Protein AF-A0A960P8K4-F1 (afdb_monomer_lite)

pLDDT: mean 89.53, std 12.09, range [41.28, 97.69]

Foldseek 3Di:
DDDPPPCPPVNVVVVLVVQLVVVVLVVVLVVVLVVVCVVVVHHDDPVVNVVCSVVSSVVSSVVRD

Structure (mmCIF, N/CA/C/O backbone):
data_AF-A0A960P8K4-F1
#
_entry.id   AF-A0A960P8K4-F1
#
loop_
_atom_site.group_PDB
_atom_site.id
_atom_site.type_symbol
_atom_site.label_atom_id
_atom_site.label_alt_id
_atom_site.label_comp_id
_atom_site.label_asym_id
_atom_site.label_entity_id
_atom_site.label_seq_id
_atom_site.pdbx_PDB_ins_code
_atom_site.Cartn_x
_atom_site.Cartn_y
_atom_site.Cartn_z
_atom_site.occupancy
_atom_site.B_iso_or_equiv
_atom_site.auth_seq_id
_atom_site.auth_comp_id
_atom_site.auth_asym_id
_atom_site.auth_atom_id
_atom_site.pdbx_PDB_model_num
ATOM 1 N N . MET A 1 1 ? 26.980 2.304 -36.532 1.00 41.28 1 MET A N 1
ATOM 2 C CA . MET A 1 1 ? 26.521 3.663 -36.178 1.00 41.28 1 MET A CA 1
ATOM 3 C C . MET A 1 1 ? 25.359 3.521 -35.199 1.00 41.28 1 MET A C 1
ATOM 5 O O . MET A 1 1 ? 24.241 3.267 -35.619 1.00 41.28 1 MET A O 1
ATOM 9 N N . HIS A 1 2 ? 25.660 3.510 -33.895 1.00 47.62 2 HIS A N 1
ATOM 10 C CA . HIS A 1 2 ? 24.678 3.322 -32.820 1.00 47.62 2 HIS A CA 1
ATOM 11 C C . HIS A 1 2 ? 23.803 4.579 -32.716 1.00 47.62 2 HIS A C 1
ATOM 13 O O . HIS A 1 2 ? 24.272 5.617 -32.254 1.00 47.62 2 HIS A O 1
ATOM 19 N N . LEU A 1 3 ? 22.548 4.507 -33.166 1.00 56.12 3 LEU A N 1
ATOM 20 C CA . LEU A 1 3 ? 21.560 5.541 -32.869 1.00 56.12 3 LEU A CA 1
ATOM 21 C C . LEU A 1 3 ? 21.242 5.466 -31.375 1.00 56.12 3 LEU A C 1
ATOM 23 O O . LEU A 1 3 ? 20.587 4.536 -30.912 1.00 56.12 3 LEU A O 1
ATOM 27 N N . ILE A 1 4 ? 21.746 6.441 -30.621 1.00 57.31 4 ILE A N 1
ATOM 28 C CA . ILE A 1 4 ? 21.400 6.664 -29.220 1.00 57.31 4 ILE A CA 1
ATOM 29 C C . ILE A 1 4 ? 19.907 6.997 -29.190 1.00 57.31 4 ILE A C 1
ATOM 31 O O . ILE A 1 4 ? 19.493 8.131 -29.436 1.00 57.31 4 ILE A O 1
ATOM 35 N N . ALA A 1 5 ? 19.083 5.977 -28.951 1.00 64.75 5 ALA A N 1
ATOM 36 C CA . ALA A 1 5 ? 17.669 6.146 -28.684 1.00 64.75 5 ALA A CA 1
ATOM 37 C C . ALA A 1 5 ? 17.542 7.107 -27.499 1.00 64.75 5 ALA A C 1
ATOM 39 O O . ALA A 1 5 ? 18.107 6.862 -26.431 1.00 64.75 5 ALA A O 1
ATOM 40 N N . ARG A 1 6 ? 16.824 8.219 -27.682 1.00 65.75 6 ARG A N 1
ATOM 41 C CA . ARG A 1 6 ? 16.452 9.106 -26.578 1.00 65.75 6 ARG A CA 1
ATOM 42 C C . ARG A 1 6 ? 15.643 8.266 -25.593 1.00 65.75 6 ARG A C 1
ATOM 44 O O . ARG A 1 6 ? 14.461 8.024 -25.819 1.00 65.75 6 ARG A O 1
ATOM 51 N N . ARG A 1 7 ? 16.284 7.751 -24.542 1.00 69.44 7 ARG A N 1
ATOM 52 C CA . ARG A 1 7 ? 15.608 6.960 -23.514 1.00 69.44 7 ARG A CA 1
ATOM 53 C C . ARG A 1 7 ? 14.636 7.907 -22.819 1.00 69.44 7 ARG A C 1
ATOM 55 O O . ARG A 1 7 ? 15.051 8.778 -22.061 1.00 69.44 7 ARG A O 1
ATOM 62 N N . SER A 1 8 ? 13.356 7.805 -23.169 1.00 85.38 8 SER A N 1
ATOM 63 C CA . SER A 1 8 ? 12.300 8.604 -22.552 1.00 85.38 8 SER A CA 1
ATOM 64 C C . SER A 1 8 ? 12.320 8.359 -21.044 1.00 85.38 8 SER A C 1
ATOM 66 O O . SER A 1 8 ? 12.386 7.206 -20.614 1.00 85.38 8 SER A O 1
ATOM 68 N N . LEU A 1 9 ? 12.256 9.422 -20.236 1.00 86.50 9 LEU A N 1
ATOM 69 C CA . LEU A 1 9 ? 12.176 9.312 -18.774 1.00 86.50 9 LEU A CA 1
ATOM 70 C C . LEU A 1 9 ? 11.037 8.377 -18.344 1.00 86.50 9 LEU A C 1
ATOM 72 O O . LEU A 1 9 ? 11.214 7.582 -17.425 1.00 86.50 9 LEU A O 1
ATOM 76 N N . ALA A 1 10 ? 9.918 8.389 -19.075 1.00 88.81 10 ALA A N 1
ATOM 77 C CA . ALA A 1 10 ? 8.790 7.493 -18.839 1.00 88.81 10 ALA A CA 1
ATOM 78 C C . ALA A 1 10 ? 9.168 6.009 -18.987 1.00 88.81 10 ALA A C 1
ATOM 80 O O . ALA A 1 10 ? 8.688 5.174 -18.226 1.00 88.81 10 ALA A O 1
ATOM 81 N N . HIS A 1 11 ? 10.068 5.674 -19.916 1.00 91.56 11 HIS A N 1
ATOM 82 C CA . HIS A 1 11 ? 10.541 4.303 -20.101 1.00 91.56 11 HIS A CA 1
ATOM 83 C C . HIS A 1 11 ? 11.433 3.850 -18.938 1.00 91.56 11 HIS A C 1
ATOM 85 O O . HIS A 1 11 ? 11.339 2.713 -18.488 1.00 91.56 11 HIS A O 1
ATOM 91 N N . THR A 1 12 ? 12.285 4.739 -18.423 1.00 91.56 12 THR A N 1
ATOM 92 C CA . THR A 1 12 ? 13.116 4.440 -17.247 1.00 91.56 12 THR A CA 1
ATOM 93 C C . THR A 1 12 ? 12.253 4.263 -15.999 1.00 91.56 12 THR A C 1
ATOM 95 O O . THR A 1 12 ? 12.406 3.268 -15.299 1.00 91.56 12 THR A O 1
ATOM 98 N N . VAL A 1 13 ? 11.305 5.172 -15.751 1.00 92.00 13 VAL A N 1
ATOM 99 C CA . VAL A 1 13 ? 10.368 5.064 -14.621 1.00 92.00 13 VAL A CA 1
ATOM 100 C C . VAL A 1 13 ? 9.529 3.790 -14.728 1.00 92.00 13 VAL A C 1
ATOM 102 O O . VAL A 1 13 ? 9.440 3.039 -13.762 1.00 92.00 13 VAL A O 1
ATOM 105 N N . GLY A 1 14 ? 8.981 3.493 -15.909 1.00 91.06 14 GLY A N 1
ATOM 106 C CA . GLY A 1 14 ? 8.219 2.267 -16.149 1.00 91.06 14 GLY A CA 1
ATOM 107 C C . GLY A 1 14 ? 9.035 0.997 -15.899 1.00 91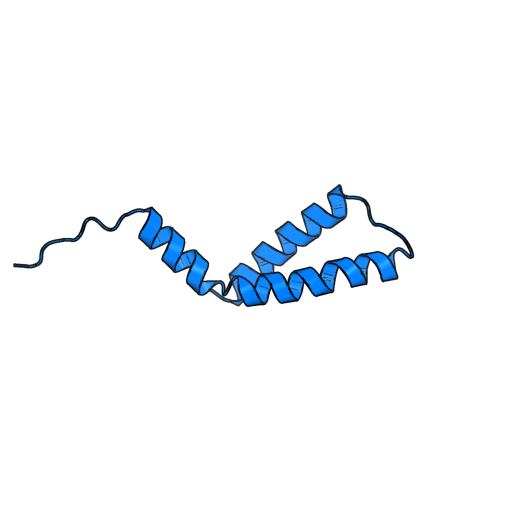.06 14 GLY A C 1
ATOM 108 O O . GLY A 1 14 ? 8.514 0.044 -15.327 1.00 91.06 14 GLY A O 1
ATOM 109 N N . ALA A 1 15 ? 10.327 0.998 -16.245 1.00 90.69 15 ALA A N 1
ATOM 110 C CA . ALA A 1 15 ? 11.220 -0.120 -15.949 1.00 90.69 15 ALA A CA 1
ATOM 111 C C . ALA A 1 15 ? 11.423 -0.317 -14.436 1.00 90.69 15 ALA A C 1
ATOM 113 O O . ALA A 1 15 ? 11.348 -1.447 -13.962 1.00 90.69 15 ALA A O 1
ATOM 114 N N . TYR A 1 16 ? 11.611 0.762 -13.667 1.00 90.94 16 TYR A N 1
ATOM 115 C CA . TYR A 1 16 ? 11.706 0.675 -12.204 1.00 90.94 16 TYR A CA 1
ATOM 116 C C . TYR A 1 16 ? 10.400 0.196 -11.559 1.00 90.94 16 TYR A C 1
ATOM 118 O O . TYR A 1 16 ? 10.434 -0.643 -10.666 1.00 90.94 16 TYR A O 1
ATOM 126 N N . VAL A 1 17 ? 9.243 0.661 -12.038 1.00 91.06 17 VAL A N 1
ATOM 127 C CA . VAL A 1 17 ? 7.934 0.195 -11.546 1.00 91.06 17 VAL A CA 1
ATOM 128 C C . VAL A 1 17 ? 7.693 -1.276 -11.897 1.00 91.06 17 VAL A C 1
ATOM 130 O O . VAL A 1 17 ? 7.115 -2.011 -11.107 1.00 91.06 17 VAL A O 1
ATOM 133 N N . ALA A 1 18 ? 8.151 -1.749 -13.056 1.00 90.75 18 ALA A N 1
ATOM 134 C CA . ALA A 1 18 ? 8.023 -3.160 -13.412 1.00 90.75 18 ALA A CA 1
ATOM 135 C C . ALA A 1 18 ? 8.838 -4.075 -12.477 1.00 90.75 18 ALA A C 1
ATOM 137 O O . ALA A 1 18 ? 8.383 -5.175 -12.153 1.00 90.75 18 ALA A O 1
ATOM 138 N N . LEU A 1 19 ? 10.005 -3.617 -12.004 1.00 91.19 19 LEU A N 1
ATOM 139 C CA . LEU A 1 19 ? 10.846 -4.372 -11.068 1.00 91.19 19 LEU A CA 1
ATOM 140 C C . LEU A 1 19 ? 10.153 -4.611 -9.723 1.00 91.19 19 LEU A C 1
ATOM 142 O O . LEU A 1 19 ? 10.258 -5.712 -9.184 1.00 91.19 19 LEU A O 1
ATOM 146 N N . THR A 1 20 ? 9.363 -3.649 -9.234 1.00 92.44 20 THR A N 1
ATOM 147 C CA . THR A 1 20 ? 8.654 -3.777 -7.949 1.00 92.44 20 THR A CA 1
ATOM 148 C C . THR A 1 20 ? 7.508 -4.792 -7.971 1.00 92.44 20 THR A C 1
ATOM 150 O O . THR A 1 20 ? 6.931 -5.070 -6.923 1.00 92.44 20 THR A O 1
ATOM 153 N N . LYS A 1 21 ? 7.182 -5.382 -9.134 1.00 92.62 21 LYS A N 1
ATOM 154 C CA . LYS A 1 21 ? 6.097 -6.364 -9.313 1.00 92.62 21 LYS A CA 1
ATOM 155 C C . LYS A 1 21 ? 4.776 -5.862 -8.698 1.00 92.62 21 LYS A C 1
ATOM 157 O O . LYS A 1 21 ? 4.280 -6.454 -7.737 1.00 92.62 21 LYS A O 1
ATOM 162 N N . PRO A 1 22 ? 4.149 -4.812 -9.263 1.00 91.12 22 PRO A N 1
ATOM 163 C CA . PRO A 1 22 ? 3.014 -4.107 -8.653 1.00 91.12 22 PRO A CA 1
ATOM 164 C C . PRO A 1 22 ? 1.839 -5.021 -8.285 1.00 91.12 22 PRO A C 1
ATOM 166 O O . PRO A 1 22 ? 1.185 -4.803 -7.270 1.00 91.12 22 PRO A O 1
ATOM 169 N N . ARG A 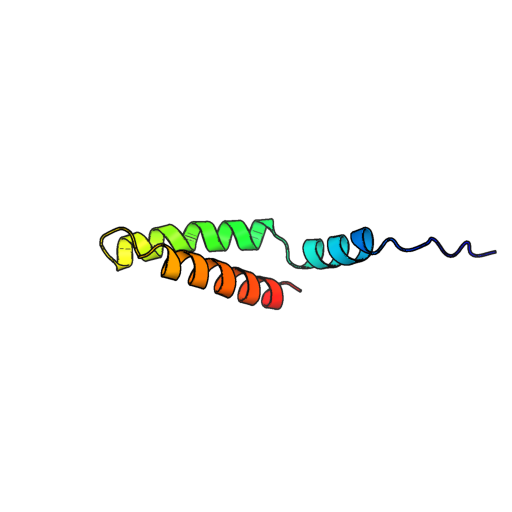1 23 ? 1.619 -6.097 -9.050 1.00 94.25 23 ARG A N 1
ATOM 170 C CA . ARG A 1 23 ? 0.582 -7.090 -8.752 1.00 94.25 23 ARG A CA 1
ATOM 171 C C . ARG A 1 23 ? 0.809 -7.812 -7.420 1.00 94.25 23 ARG A C 1
ATOM 173 O O . ARG A 1 23 ? -0.154 -8.097 -6.723 1.00 94.25 23 ARG A O 1
ATOM 180 N N . ILE A 1 24 ? 2.058 -8.104 -7.057 1.00 94.44 24 ILE A N 1
ATOM 181 C CA . ILE A 1 24 ? 2.388 -8.749 -5.777 1.00 94.44 24 ILE A CA 1
ATOM 182 C C . ILE A 1 24 ? 2.115 -7.784 -4.624 1.00 94.44 24 ILE A C 1
ATOM 184 O O . ILE A 1 24 ? 1.491 -8.172 -3.640 1.00 94.44 24 ILE A O 1
ATOM 188 N N . ILE A 1 25 ? 2.537 -6.525 -4.765 1.00 95.44 25 ILE A N 1
ATOM 189 C CA . ILE A 1 25 ? 2.317 -5.489 -3.750 1.00 95.44 25 ILE A CA 1
ATOM 190 C C . ILE A 1 25 ? 0.818 -5.270 -3.527 1.00 95.44 25 ILE A C 1
ATOM 192 O O . ILE A 1 25 ? 0.366 -5.268 -2.389 1.00 95.44 25 ILE A O 1
ATOM 196 N N . GLU A 1 26 ? 0.030 -5.154 -4.597 1.00 94.38 26 GLU A N 1
ATOM 197 C CA . GLU A 1 26 ? -1.428 -5.021 -4.516 1.00 94.38 26 GLU A CA 1
ATOM 198 C C . GLU A 1 26 ? -2.068 -6.199 -3.770 1.00 94.38 26 GLU A C 1
ATOM 200 O O . GLU A 1 26 ? -2.847 -5.988 -2.842 1.00 94.38 26 GLU A O 1
ATOM 205 N N . LEU A 1 27 ? -1.709 -7.437 -4.132 1.00 95.38 27 LEU A N 1
ATOM 206 C CA . LEU A 1 27 ? -2.225 -8.639 -3.471 1.00 95.38 27 LEU A CA 1
ATOM 207 C C . LEU A 1 27 ? -1.842 -8.685 -1.985 1.00 95.38 27 LEU A C 1
ATOM 209 O O . LEU A 1 27 ? -2.644 -9.095 -1.152 1.00 95.38 27 LEU A O 1
ATOM 213 N N . LEU A 1 28 ? -0.649 -8.218 -1.624 1.00 93.06 28 LEU A N 1
ATOM 214 C CA . LEU A 1 28 ? -0.231 -8.111 -0.229 1.00 93.06 28 LEU A CA 1
ATOM 215 C C . LEU A 1 28 ? -1.052 -7.049 0.524 1.00 93.06 28 LEU A C 1
ATOM 217 O O . LEU A 1 28 ? -1.593 -7.312 1.601 1.00 93.06 28 LEU A O 1
ATOM 221 N N . LEU A 1 29 ? -1.227 -5.865 -0.059 1.00 94.00 29 LEU A N 1
ATOM 222 C CA . LEU A 1 29 ? -1.969 -4.767 0.565 1.00 94.00 29 LEU A CA 1
ATOM 223 C C . LEU A 1 29 ? -3.467 -5.060 0.689 1.00 94.00 29 LEU A C 1
ATOM 225 O O . LEU A 1 29 ? -4.069 -4.725 1.711 1.00 94.00 29 LEU A O 1
ATOM 229 N N . VAL A 1 30 ? -4.067 -5.740 -0.293 1.00 94.94 30 VAL A N 1
ATOM 230 C CA . VAL A 1 30 ? -5.488 -6.111 -0.232 1.00 94.94 30 VAL A CA 1
ATOM 231 C C . VAL A 1 30 ? -5.765 -7.102 0.892 1.00 94.94 30 VAL A C 1
ATOM 233 O O . VAL A 1 30 ? -6.861 -7.095 1.433 1.00 94.94 30 VAL A O 1
ATOM 236 N N . THR A 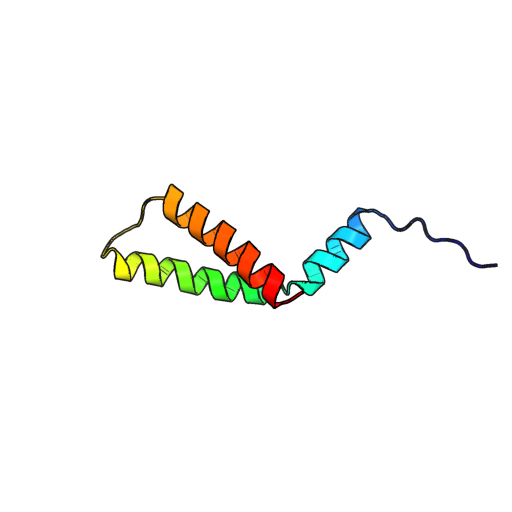1 31 ? -4.781 -7.917 1.290 1.00 95.06 31 THR A N 1
ATOM 237 C CA . THR A 1 31 ? -4.904 -8.768 2.487 1.00 95.06 31 THR A CA 1
ATOM 238 C C . THR A 1 31 ? -4.671 -7.999 3.785 1.00 95.06 31 THR A C 1
ATOM 240 O O . THR A 1 31 ? -5.226 -8.358 4.818 1.00 95.06 31 THR A O 1
ATOM 243 N N . THR A 1 32 ? -3.934 -6.888 3.734 1.00 95.38 32 THR A N 1
ATOM 244 C CA . THR A 1 32 ? -3.649 -6.054 4.907 1.00 95.38 32 THR A CA 1
ATOM 245 C C . THR A 1 32 ? -4.903 -5.322 5.392 1.00 95.38 32 THR A C 1
ATOM 247 O O . THR A 1 32 ? -5.218 -5.370 6.579 1.00 95.38 32 THR A O 1
ATOM 250 N N . LEU A 1 33 ? -5.677 -4.694 4.500 1.00 95.31 33 LEU A N 1
ATOM 251 C CA . LEU A 1 33 ? -6.848 -3.908 4.922 1.00 95.31 33 LEU A CA 1
ATOM 252 C C . LEU A 1 33 ? -7.906 -4.728 5.694 1.00 95.31 33 LEU A C 1
ATOM 254 O O . LEU A 1 33 ? -8.309 -4.280 6.768 1.00 95.31 33 LEU A O 1
ATOM 258 N N . PRO A 1 34 ? -8.321 -5.931 5.246 1.00 94.88 34 PRO A N 1
ATOM 259 C CA . PRO A 1 34 ? -9.216 -6.790 6.016 1.00 94.88 34 PRO A CA 1
ATOM 260 C C . PRO A 1 34 ? -8.664 -7.140 7.399 1.00 94.88 34 PRO A C 1
ATOM 262 O O . PRO A 1 34 ? -9.417 -7.129 8.369 1.00 94.88 34 PRO A O 1
ATOM 265 N N . THR A 1 35 ? -7.355 -7.402 7.523 1.00 95.88 35 THR A N 1
ATOM 266 C CA . THR A 1 35 ? -6.753 -7.714 8.833 1.00 95.88 35 THR A CA 1
ATOM 267 C C . THR A 1 35 ? -6.834 -6.541 9.806 1.00 95.88 35 THR A C 1
ATOM 269 O O . THR A 1 35 ? -7.093 -6.762 10.985 1.00 95.88 35 THR A O 1
ATOM 272 N N . MET A 1 36 ? -6.705 -5.300 9.323 1.00 97.06 36 MET A N 1
ATOM 273 C CA . MET A 1 36 ? -6.866 -4.106 10.159 1.00 97.06 36 MET A CA 1
ATOM 274 C C . MET A 1 36 ? -8.306 -3.959 10.659 1.00 97.06 36 MET A C 1
ATOM 276 O O . MET A 1 36 ? -8.514 -3.620 11.818 1.00 97.06 36 MET A O 1
ATOM 280 N N . VAL A 1 37 ? -9.293 -4.254 9.806 1.00 96.69 37 VAL A N 1
ATOM 281 C CA . VAL A 1 37 ? -10.717 -4.203 10.177 1.00 96.69 37 VAL A CA 1
ATOM 282 C C . VAL A 1 37 ? -11.051 -5.237 11.251 1.00 96.69 37 VAL A C 1
ATOM 284 O O . VAL A 1 37 ? -11.731 -4.932 12.228 1.00 96.69 37 VAL A O 1
ATOM 287 N N . VAL A 1 38 ? -10.551 -6.465 11.088 1.00 96.75 38 VAL A N 1
ATOM 288 C CA . VAL A 1 38 ? -10.737 -7.531 12.082 1.00 96.75 38 VAL A CA 1
ATOM 289 C C . VAL A 1 38 ? -10.044 -7.175 13.402 1.00 96.75 38 VAL A C 1
ATOM 291 O O . VAL A 1 38 ? -10.629 -7.383 14.461 1.00 96.75 38 VAL A O 1
ATOM 294 N N . ALA A 1 39 ? -8.832 -6.612 13.349 1.00 95.75 39 ALA A N 1
ATOM 295 C CA . ALA A 1 39 ? -8.067 -6.225 14.535 1.00 95.75 39 ALA A CA 1
ATOM 296 C C . ALA A 1 39 ? -8.733 -5.095 15.340 1.00 95.75 39 ALA A C 1
ATOM 298 O O . ALA A 1 39 ? -8.788 -5.170 16.564 1.00 95.75 39 ALA A O 1
ATOM 299 N N . GLU A 1 40 ? -9.278 -4.085 14.659 1.00 94.94 40 GLU A N 1
ATOM 300 C CA . GLU A 1 40 ? -9.983 -2.955 15.284 1.00 94.94 40 GLU A CA 1
ATOM 301 C C . GLU A 1 40 ? -11.448 -3.269 15.636 1.00 94.94 40 GLU A C 1
ATOM 303 O O . GLU A 1 40 ? -12.126 -2.435 16.231 1.00 94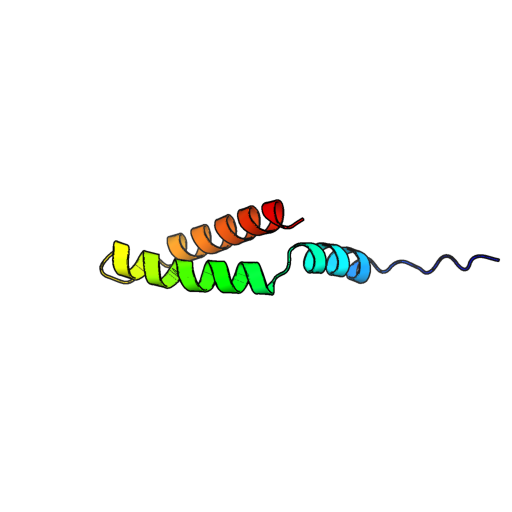.94 40 GLU A O 1
ATOM 308 N N . GLN A 1 41 ? -11.964 -4.451 15.271 1.00 94.31 41 GLN A N 1
ATOM 309 C CA . GLN A 1 41 ? -13.387 -4.812 15.400 1.00 94.31 41 GLN A CA 1
ATOM 310 C C . GLN A 1 41 ? -14.322 -3.764 14.765 1.00 94.31 41 GLN A C 1
ATOM 312 O O . GLN A 1 41 ? -15.416 -3.482 15.256 1.00 94.31 41 GLN A O 1
ATOM 317 N N . GLY A 1 42 ? -13.884 -3.164 13.660 1.00 92.06 42 GLY A N 1
ATOM 318 C CA . GLY A 1 42 ? -14.521 -2.000 13.058 1.00 92.06 42 GLY A CA 1
ATOM 319 C C . GLY A 1 42 ? -13.672 -1.418 11.935 1.00 92.06 42 GLY A C 1
ATOM 320 O O . GLY A 1 42 ? -12.634 -1.967 11.581 1.00 92.06 42 GLY A O 1
ATOM 321 N N . LEU A 1 43 ? -14.113 -0.311 11.336 1.00 95.38 43 LEU A N 1
ATOM 322 C CA . LEU A 1 43 ? -13.321 0.361 10.306 1.00 95.38 43 LEU A CA 1
ATOM 323 C C . LEU A 1 43 ? -12.243 1.240 10.961 1.00 95.38 43 LEU A C 1
ATOM 325 O O . LEU A 1 43 ? -12.603 2.169 11.690 1.00 95.38 43 LEU A O 1
ATOM 329 N N . PRO A 1 44 ? -10.946 1.004 10.680 1.00 94.56 44 PRO A N 1
ATOM 330 C CA . PRO A 1 44 ? -9.884 1.883 11.147 1.00 94.56 44 PRO A CA 1
ATOM 331 C C . PRO A 1 44 ? -10.035 3.289 10.558 1.00 94.56 44 PRO A C 1
ATOM 333 O O . PRO A 1 44 ? -10.685 3.495 9.529 1.00 94.56 44 PRO A O 1
ATOM 336 N N . SER A 1 45 ? -9.368 4.272 11.167 1.00 96.88 45 SER A N 1
ATOM 337 C CA . SER A 1 45 ? -9.342 5.623 10.598 1.00 96.88 45 SER A CA 1
ATOM 338 C C . SER A 1 45 ? -8.730 5.624 9.188 1.00 96.88 45 SER A C 1
ATOM 340 O O . SER A 1 45 ? -7.715 4.971 8.929 1.00 96.88 45 SER A O 1
ATOM 342 N N . LEU A 1 46 ? -9.314 6.405 8.271 1.00 95.81 46 LEU A N 1
ATOM 343 C CA . LEU A 1 46 ? -8.829 6.496 6.886 1.00 95.81 46 LEU A CA 1
ATOM 344 C C . LEU A 1 46 ? -7.364 6.947 6.811 1.00 95.81 46 LEU A C 1
ATOM 346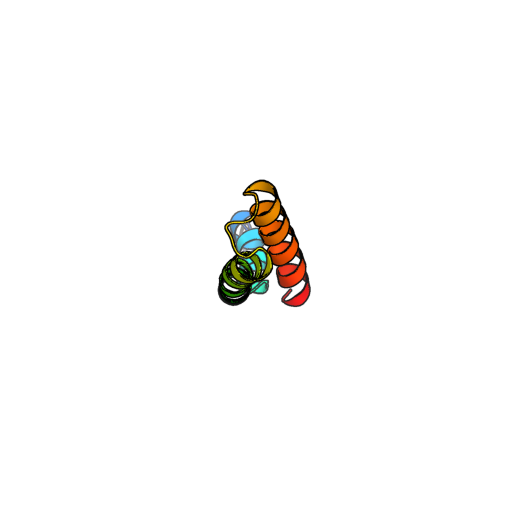 O O . LEU A 1 46 ? -6.611 6.458 5.973 1.00 95.81 46 LEU A O 1
ATOM 350 N N . GLY A 1 47 ? -6.944 7.841 7.712 1.00 97.44 47 GLY A N 1
ATOM 351 C CA . GLY A 1 47 ? -5.553 8.286 7.803 1.00 97.44 47 GLY A CA 1
ATOM 352 C C . GLY A 1 47 ? -4.591 7.141 8.126 1.00 97.44 47 GLY A C 1
ATOM 353 O O . GLY A 1 47 ? -3.546 7.031 7.486 1.00 97.44 47 GLY A O 1
ATOM 354 N N . LEU A 1 48 ? -4.966 6.251 9.053 1.00 96.44 48 LEU A N 1
ATOM 355 C CA . LEU A 1 48 ? -4.172 5.068 9.383 1.00 96.44 48 LEU A CA 1
ATOM 356 C C . LEU A 1 48 ? -4.098 4.105 8.198 1.00 96.44 48 LEU A C 1
ATOM 358 O O . LEU A 1 48 ? -3.009 3.682 7.832 1.00 96.44 48 LEU A O 1
ATOM 362 N N . 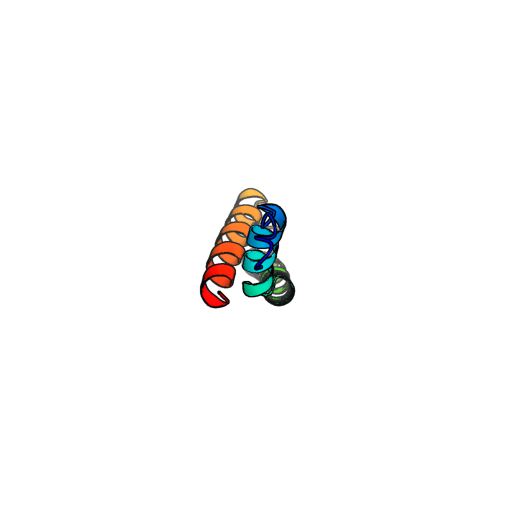MET A 1 49 ? -5.234 3.811 7.558 1.00 96.69 49 MET A N 1
ATOM 363 C CA . MET A 1 49 ? -5.270 2.935 6.382 1.00 96.69 49 MET A CA 1
ATOM 364 C C . MET A 1 49 ? -4.357 3.459 5.268 1.00 96.69 49 MET A C 1
ATOM 366 O O . MET A 1 49 ? -3.557 2.703 4.725 1.00 96.69 49 MET A O 1
ATOM 370 N N . VAL A 1 50 ? -4.420 4.758 4.957 1.00 97.25 50 VAL A N 1
ATOM 371 C CA . VAL A 1 50 ? -3.556 5.379 3.942 1.00 97.25 50 VAL A CA 1
ATOM 372 C C . VAL A 1 50 ? -2.086 5.318 4.353 1.00 97.25 50 VAL A C 1
ATOM 374 O O . VAL A 1 50 ? -1.253 4.921 3.540 1.00 97.25 50 VAL A O 1
ATOM 377 N N . ALA A 1 51 ? -1.754 5.651 5.604 1.00 97.69 51 ALA A N 1
ATOM 378 C CA . ALA A 1 51 ? -0.381 5.571 6.101 1.00 97.69 51 ALA A CA 1
ATOM 379 C C . ALA A 1 51 ? 0.180 4.141 5.999 1.00 97.69 51 ALA A C 1
ATOM 381 O O . ALA A 1 51 ? 1.309 3.954 5.542 1.00 97.69 51 ALA A O 1
ATOM 382 N N . THR A 1 52 ? -0.621 3.128 6.342 1.00 96.38 52 THR A N 1
ATOM 383 C CA . THR A 1 52 ? -0.255 1.713 6.214 1.00 96.38 52 THR A CA 1
ATOM 384 C C . THR A 1 52 ? -0.086 1.298 4.758 1.00 96.38 52 THR A C 1
ATOM 386 O O . THR A 1 52 ? 0.895 0.634 4.435 1.00 96.38 52 THR A O 1
ATOM 389 N N . LEU A 1 53 ? -0.988 1.699 3.858 1.00 96.50 53 LEU A N 1
ATOM 390 C CA . LEU A 1 53 ? -0.877 1.380 2.432 1.00 96.50 53 LEU A CA 1
ATOM 391 C C . LEU A 1 53 ? 0.381 1.996 1.813 1.00 96.50 53 LEU A C 1
ATOM 393 O O . LEU A 1 53 ? 1.088 1.322 1.065 1.00 96.50 53 LEU A O 1
ATOM 397 N N . VAL A 1 54 ? 0.695 3.249 2.150 1.00 96.81 54 VAL A N 1
ATOM 398 C CA . VAL A 1 54 ? 1.909 3.928 1.679 1.00 96.81 54 VAL A CA 1
ATOM 399 C C . VAL A 1 54 ? 3.153 3.239 2.236 1.00 96.81 54 VAL A C 1
ATOM 401 O O . VAL A 1 54 ? 4.024 2.843 1.464 1.00 96.81 54 VAL A O 1
ATOM 404 N N . GLY A 1 55 ? 3.220 3.030 3.554 1.00 96.06 55 GLY A N 1
ATOM 405 C CA . GLY A 1 55 ? 4.347 2.347 4.192 1.00 96.06 55 GLY A CA 1
ATOM 406 C C . GLY A 1 55 ? 4.551 0.928 3.658 1.00 96.06 55 GLY A C 1
ATOM 407 O O . GLY A 1 55 ? 5.669 0.550 3.318 1.00 96.06 55 GLY A O 1
ATOM 408 N N . GLY A 1 56 ? 3.466 0.168 3.498 1.00 95.44 56 GLY A N 1
ATOM 409 C CA . GLY A 1 56 ? 3.481 -1.185 2.949 1.00 95.44 56 GLY A CA 1
ATOM 410 C C . GLY A 1 56 ? 3.909 -1.228 1.482 1.00 95.44 56 GLY A C 1
ATOM 411 O O . GLY A 1 56 ? 4.714 -2.078 1.112 1.00 95.44 56 GLY A O 1
ATOM 412 N N . THR A 1 57 ? 3.453 -0.278 0.658 1.00 94.81 57 THR A N 1
ATOM 413 C CA . THR A 1 57 ? 3.892 -0.150 -0.744 1.00 94.81 57 THR A CA 1
ATOM 414 C C . THR A 1 57 ? 5.390 0.131 -0.828 1.00 94.81 57 THR A C 1
ATOM 416 O O . THR A 1 57 ? 6.083 -0.490 -1.630 1.00 94.81 57 THR A O 1
ATOM 419 N N . LEU A 1 58 ? 5.905 1.041 0.005 1.00 94.50 58 LEU A N 1
ATOM 420 C CA . LEU A 1 58 ? 7.328 1.391 0.035 1.00 94.50 58 LEU A CA 1
ATOM 421 C C . LEU A 1 58 ? 8.191 0.221 0.524 1.00 94.50 58 LEU A C 1
ATOM 423 O O . LEU A 1 58 ? 9.198 -0.101 -0.105 1.00 94.50 58 LEU A O 1
ATOM 427 N N . ALA A 1 59 ? 7.775 -0.448 1.602 1.00 94.19 59 ALA A N 1
ATOM 428 C CA . ALA A 1 59 ? 8.471 -1.612 2.144 1.00 94.19 59 ALA A CA 1
ATOM 429 C C . ALA A 1 59 ? 8.492 -2.779 1.144 1.00 94.19 59 ALA A C 1
ATOM 431 O O . ALA A 1 59 ? 9.550 -3.347 0.873 1.00 94.19 59 ALA A O 1
ATOM 432 N N . ALA A 1 60 ? 7.344 -3.106 0.543 1.00 93.62 60 ALA A N 1
ATOM 433 C CA . ALA A 1 60 ? 7.251 -4.168 -0.451 1.00 93.62 60 ALA A CA 1
ATOM 434 C C . ALA A 1 60 ? 7.992 -3.801 -1.745 1.00 93.62 60 ALA A C 1
ATOM 436 O O . ALA A 1 60 ? 8.655 -4.653 -2.329 1.00 93.62 60 ALA A O 1
ATOM 437 N N . GLY A 1 61 ? 7.944 -2.538 -2.175 1.00 90.69 61 GLY A N 1
ATOM 438 C CA . GLY A 1 61 ? 8.710 -2.048 -3.319 1.00 90.69 61 GLY A CA 1
ATOM 439 C C . GLY A 1 61 ? 10.214 -2.239 -3.131 1.00 90.69 61 GLY A C 1
ATOM 440 O O . GLY A 1 61 ? 10.865 -2.773 -4.022 1.00 90.69 61 GLY A O 1
ATOM 441 N N . GLY A 1 62 ? 10.745 -1.891 -1.954 1.00 89.25 62 GLY A N 1
ATOM 442 C CA . GLY A 1 62 ? 12.154 -2.109 -1.615 1.00 89.25 62 GLY A CA 1
ATOM 443 C C . GLY A 1 62 ? 12.554 -3.585 -1.517 1.00 89.25 62 GLY A C 1
ATOM 444 O O . GLY A 1 62 ? 13.685 -3.923 -1.840 1.00 89.25 62 GLY A O 1
ATOM 445 N N . ALA A 1 63 ? 11.639 -4.472 -1.119 1.00 91.12 63 ALA A N 1
ATOM 446 C CA . ALA A 1 63 ? 11.904 -5.911 -1.031 1.00 91.12 63 ALA A CA 1
ATOM 447 C C . ALA A 1 63 ? 11.892 -6.639 -2.392 1.00 91.12 63 ALA A C 1
ATOM 449 O O . ALA A 1 63 ? 12.426 -7.740 -2.498 1.00 91.12 63 ALA A O 1
ATOM 450 N N . ASN A 1 64 ? 11.243 -6.064 -3.412 1.00 87.12 64 ASN A N 1
ATOM 451 C CA . ASN A 1 64 ? 11.072 -6.680 -4.734 1.00 87.12 64 ASN A CA 1
ATOM 452 C C . ASN A 1 64 ? 11.998 -6.108 -5.821 1.00 87.12 64 ASN A C 1
ATOM 454 O O . ASN A 1 64 ? 12.057 -6.695 -6.908 1.00 87.12 64 ASN A O 1
ATOM 458 N N . ALA A 1 65 ? 12.643 -4.970 -5.543 1.00 74.81 65 ALA A N 1
ATOM 459 C CA . ALA A 1 65 ? 13.560 -4.267 -6.439 1.00 74.81 65 ALA A CA 1
ATOM 460 C C . ALA A 1 65 ? 14.967 -4.882 -6.475 1.00 74.81 65 ALA A C 1
ATOM 462 O O . ALA A 1 65 ? 15.373 -5.526 -5.483 1.00 74.81 65 ALA A O 1
#

Sequence (65 aa):
MHLIARRSLAHTVGAYVALTKPRIIELLLVTTLPTMVVAEQGLPSLGLMVATLVGGTLAAGGANA

Secondary structure (DSSP, 8-state):
--------HHHHHHHHHHHT-HHHHHHHHHHHHHHHHHHHTSPPPHHHHHHHHHHHHHHHHHHH-

Radius of gyration: 17.24 Å; chains: 1; bounding box: 41×18×52 Å